Protein AF-A0AAW9NKD6-F1 (afdb_monomer)

Secondary structure (DSSP, 8-state):
-PPPPPHHHHHHHHS--EEEE-TTS-EEEE-TTS-B--SS---HHHHHHHHHHHHTSEEEES--GGG-TTT-HHHHHHHHHHHHHTT--PPP-

Sequence (93 aa):
MKKAETKIQKMKKNLPYGKYVFKDGSQILFNRHYEPLFLTEVGPNQKEILQAKIEDAKKQWFYSDSNSPWTNQDTLTKCKEILKVFGVQNEKS

Mean predicted aligned error: 6.17 Å

Solvent-accessible surface area (backbone atoms only — not comparable to full-atom values): 5582 Å² total; per-residue (Å²): 133,86,77,82,78,50,74,60,56,52,46,38,66,72,35,55,33,27,32,39,38,40,96,87,69,51,73,46,39,15,16,69,81,70,47,74,58,66,71,60,92,67,55,74,73,55,50,55,57,46,54,61,52,53,75,78,27,49,80,47,70,76,60,51,88,92,48,31,52,88,84,24,68,66,44,36,51,51,32,54,49,50,32,57,76,67,58,39,66,76,80,78,133

pLDDT: mean 84.49, std 15.03, range [36.25, 97.44]

Radius of gyration: 13.84 Å; Cα contacts (8 Å, |Δi|>4): 109; chains: 1; bounding box: 43×30×33 Å

Foldseek 3Di:
DDPDDDPVRCQQQAFFQWWWQFPVRDIFTAGNVRHTQDQDPDDPVVRVVVVVRSVRTDIDGLDDPVQDVVVHVVSVVVRVVVCVVVNRDPPDD

Structure (mmCIF, N/CA/C/O backbone):
data_AF-A0AAW9NKD6-F1
#
_entry.id   AF-A0AAW9NKD6-F1
#
loop_
_atom_site.group_PDB
_atom_site.id
_atom_site.type_symbol
_atom_site.label_atom_id
_atom_site.label_alt_id
_atom_site.label_comp_id
_atom_site.label_asym_id
_atom_site.label_entity_id
_atom_site.label_seq_id
_atom_site.pdbx_PDB_ins_code
_atom_site.Cartn_x
_atom_site.Cartn_y
_atom_site.Cartn_z
_atom_site.occupancy
_atom_site.B_iso_or_equiv
_atom_site.auth_seq_id
_atom_site.auth_comp_id
_atom_site.auth_asym_id
_atom_site.auth_atom_id
_atom_site.pdbx_PDB_model_num
ATOM 1 N N . MET A 1 1 ? 28.053 10.116 -0.535 1.00 44.94 1 MET A N 1
ATOM 2 C CA . MET A 1 1 ? 27.331 10.109 -1.831 1.00 44.94 1 MET A CA 1
ATOM 3 C C . MET A 1 1 ? 26.035 9.324 -1.660 1.00 44.94 1 MET A C 1
ATOM 5 O O . MET A 1 1 ? 26.110 8.151 -1.314 1.00 44.94 1 MET A O 1
ATOM 9 N N . LYS A 1 2 ? 24.854 9.938 -1.825 1.00 52.41 2 LYS A N 1
ATOM 10 C CA . LYS A 1 2 ? 23.586 9.183 -1.849 1.00 52.41 2 LYS A CA 1
ATOM 11 C C . LYS A 1 2 ? 23.529 8.409 -3.174 1.00 52.41 2 LYS A C 1
ATOM 13 O O . LYS A 1 2 ? 23.597 9.034 -4.228 1.00 52.41 2 LYS A O 1
ATOM 18 N N . LYS A 1 3 ? 23.468 7.072 -3.139 1.00 60.69 3 LYS A N 1
ATOM 19 C CA . LYS A 1 3 ? 23.230 6.261 -4.350 1.00 60.69 3 LYS A CA 1
ATOM 20 C C . LYS A 1 3 ? 21.858 6.631 -4.920 1.00 60.69 3 LYS A C 1
ATOM 22 O O . LYS A 1 3 ? 20.899 6.733 -4.159 1.00 60.69 3 LYS A O 1
ATOM 27 N N . ALA A 1 4 ? 21.772 6.830 -6.233 1.00 73.94 4 ALA A N 1
ATOM 28 C CA . ALA A 1 4 ? 20.498 7.061 -6.903 1.00 73.94 4 ALA A CA 1
ATOM 29 C C . ALA A 1 4 ? 19.573 5.844 -6.719 1.00 73.94 4 ALA A C 1
ATOM 31 O O . ALA A 1 4 ? 20.010 4.703 -6.877 1.00 73.94 4 ALA A O 1
ATOM 32 N N . GLU A 1 5 ? 18.304 6.082 -6.380 1.00 81.56 5 GLU A N 1
ATOM 33 C CA . GLU A 1 5 ? 17.307 5.016 -6.250 1.00 81.56 5 GLU A CA 1
ATOM 34 C C . GLU A 1 5 ? 17.023 4.369 -7.612 1.00 81.56 5 GLU A C 1
ATOM 36 O O . GLU A 1 5 ? 16.725 5.048 -8.600 1.00 81.56 5 GLU A O 1
ATOM 41 N N . THR A 1 6 ? 17.070 3.037 -7.657 1.00 91.75 6 THR A N 1
ATOM 42 C CA . THR A 1 6 ? 16.695 2.248 -8.837 1.00 91.75 6 THR A CA 1
ATOM 43 C C . THR A 1 6 ? 15.206 2.404 -9.156 1.00 91.75 6 THR A C 1
ATOM 45 O O . THR A 1 6 ? 14.384 2.696 -8.283 1.00 91.75 6 THR A O 1
ATOM 48 N N . LYS A 1 7 ? 14.817 2.129 -10.409 1.00 90.25 7 LYS A N 1
ATOM 49 C CA . LYS A 1 7 ? 13.405 2.127 -10.833 1.00 90.25 7 LYS A CA 1
ATOM 50 C C . LYS A 1 7 ? 12.532 1.242 -9.932 1.00 90.25 7 LYS A C 1
ATOM 52 O O . LYS A 1 7 ? 11.442 1.653 -9.549 1.00 90.25 7 LYS A O 1
ATOM 57 N N . ILE A 1 8 ? 13.030 0.066 -9.544 1.00 92.62 8 ILE A N 1
ATOM 58 C CA . ILE A 1 8 ? 12.309 -0.867 -8.666 1.00 92.62 8 ILE A CA 1
ATOM 59 C C . ILE A 1 8 ? 12.118 -0.272 -7.267 1.00 92.62 8 ILE A C 1
ATOM 61 O O . ILE A 1 8 ? 11.024 -0.369 -6.717 1.00 92.62 8 ILE A O 1
ATOM 65 N N . GLN A 1 9 ? 13.140 0.375 -6.697 1.00 92.31 9 GLN A N 1
ATOM 66 C CA . GLN A 1 9 ? 13.022 1.039 -5.391 1.00 92.31 9 GLN A CA 1
ATOM 67 C C . GLN A 1 9 ? 11.965 2.147 -5.422 1.00 92.31 9 GLN A C 1
ATOM 69 O O . GLN A 1 9 ? 11.082 2.164 -4.567 1.00 92.31 9 GLN A O 1
ATOM 74 N N . LYS A 1 10 ? 11.965 2.983 -6.469 1.00 91.56 10 LYS A N 1
ATOM 75 C CA . LYS A 1 10 ? 10.926 4.009 -6.660 1.00 91.56 10 LYS A CA 1
ATOM 76 C C . LYS A 1 10 ? 9.524 3.398 -6.729 1.00 91.56 10 LYS A C 1
ATOM 78 O O . LYS A 1 10 ? 8.596 3.899 -6.105 1.00 91.56 10 LYS A O 1
ATOM 83 N N . MET A 1 11 ? 9.363 2.283 -7.443 1.00 93.25 11 MET A N 1
ATOM 84 C CA . MET A 1 11 ? 8.075 1.585 -7.534 1.00 93.25 11 MET A CA 1
ATOM 85 C C . MET A 1 11 ? 7.633 0.997 -6.190 1.00 93.25 11 MET A C 1
ATOM 87 O O . MET A 1 11 ? 6.464 1.119 -5.840 1.00 93.25 11 MET A O 1
ATOM 91 N N . LYS A 1 12 ? 8.547 0.403 -5.414 1.00 93.88 12 LYS A N 1
ATOM 92 C CA . LYS A 1 12 ? 8.248 -0.133 -4.075 1.00 93.88 12 LYS A CA 1
ATOM 93 C C . LYS A 1 12 ? 7.796 0.946 -3.093 1.00 93.88 12 LYS A C 1
ATOM 95 O O . LYS A 1 12 ? 6.949 0.655 -2.252 1.00 93.88 12 LYS A O 1
ATOM 100 N N . LYS A 1 13 ? 8.335 2.160 -3.228 1.00 92.00 13 LYS A N 1
ATOM 101 C CA . LYS A 1 13 ? 8.000 3.315 -2.392 1.00 92.00 13 LYS A CA 1
ATOM 102 C C . LYS A 1 13 ? 6.689 3.993 -2.794 1.00 92.00 13 LYS A C 1
ATOM 104 O O . LYS A 1 13 ? 5.939 4.395 -1.914 1.00 92.00 13 LYS A O 1
ATOM 109 N N . ASN A 1 14 ? 6.410 4.088 -4.096 1.00 91.19 14 ASN A N 1
ATOM 110 C CA . ASN A 1 14 ? 5.350 4.963 -4.613 1.00 91.19 14 ASN A CA 1
ATOM 111 C C . ASN A 1 14 ? 4.105 4.220 -5.128 1.00 91.19 14 ASN A C 1
ATOM 113 O O . ASN A 1 14 ? 3.086 4.857 -5.377 1.00 91.19 14 ASN A O 1
ATOM 117 N N . LEU A 1 15 ? 4.163 2.900 -5.345 1.00 94.44 1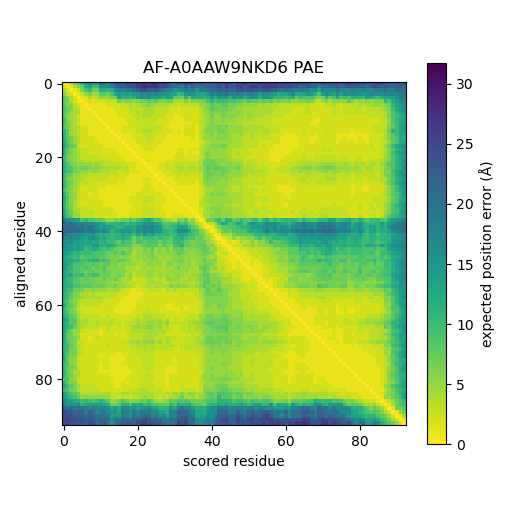5 LEU A N 1
ATOM 118 C CA . LEU A 1 15 ? 2.998 2.127 -5.788 1.00 94.44 15 LEU A CA 1
ATOM 119 C C . LEU A 1 15 ? 2.280 1.463 -4.609 1.00 94.44 15 LEU A C 1
ATOM 121 O O . LEU A 1 15 ? 2.940 0.946 -3.701 1.00 94.44 15 LEU A O 1
ATOM 125 N N . PRO A 1 16 ? 0.939 1.398 -4.647 1.00 96.25 16 PRO A N 1
ATOM 126 C CA . PRO A 1 16 ? 0.157 0.777 -3.596 1.00 96.25 16 PRO A CA 1
ATOM 127 C C . PRO A 1 16 ? 0.375 -0.731 -3.608 1.00 96.25 16 PRO A C 1
ATOM 129 O O . PRO A 1 16 ? 0.029 -1.421 -4.563 1.00 96.25 16 PRO A O 1
ATOM 132 N N . TYR A 1 17 ? 0.946 -1.251 -2.529 1.00 97.19 17 TYR A N 1
ATOM 133 C CA . TYR A 1 17 ? 1.037 -2.682 -2.273 1.00 97.19 17 TYR A CA 1
ATOM 134 C C . TYR A 1 17 ? -0.279 -3.241 -1.737 1.00 97.19 17 TYR A C 1
ATOM 136 O O . TYR A 1 17 ? -0.673 -4.362 -2.067 1.00 97.19 17 TYR A O 1
ATOM 144 N N . GLY A 1 18 ? -0.988 -2.436 -0.955 1.00 96.38 18 GLY A N 1
ATOM 145 C CA . GLY A 1 18 ? -2.266 -2.803 -0.382 1.00 96.38 18 GLY A CA 1
ATOM 146 C C . GLY A 1 18 ? -2.976 -1.614 0.238 1.00 96.38 18 GLY A C 1
ATOM 147 O O . GLY A 1 18 ? -2.624 -0.456 -0.008 1.00 96.38 18 GLY A O 1
ATOM 148 N N . LYS A 1 19 ? -3.987 -1.924 1.044 1.00 95.12 19 LYS A N 1
ATOM 149 C CA . LYS A 1 19 ? -4.739 -0.960 1.836 1.00 95.12 19 LYS A CA 1
ATOM 150 C C . LYS A 1 19 ? -5.023 -1.469 3.245 1.00 95.12 19 LYS A C 1
ATOM 152 O O . LYS A 1 19 ? -5.280 -2.658 3.453 1.00 95.12 19 LYS A O 1
ATOM 157 N N . TYR A 1 20 ? -4.992 -0.545 4.191 1.00 94.19 20 TYR A N 1
ATOM 158 C CA . TYR A 1 20 ? -5.565 -0.694 5.518 1.00 94.19 20 TYR A CA 1
ATOM 159 C C . TYR A 1 20 ? -7.054 -0.376 5.439 1.00 94.19 20 TYR A C 1
ATOM 161 O O . TYR A 1 20 ? -7.438 0.616 4.820 1.00 94.19 20 TYR A O 1
ATOM 169 N N . VAL A 1 21 ? -7.882 -1.225 6.041 1.00 93.25 21 VAL A N 1
ATOM 170 C CA . VAL A 1 21 ? -9.327 -1.030 6.178 1.00 93.25 21 VAL A CA 1
ATOM 171 C C . VAL A 1 21 ? -9.639 -0.907 7.664 1.00 93.25 21 VAL A C 1
ATOM 173 O O . VAL A 1 21 ? -9.435 -1.858 8.426 1.00 93.25 21 V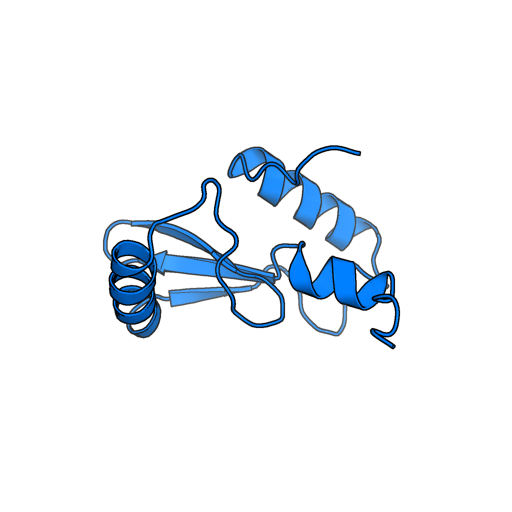AL A O 1
ATOM 176 N N . PHE A 1 22 ? -10.103 0.271 8.072 1.00 90.81 22 PHE A N 1
ATOM 177 C CA . PHE A 1 22 ? -10.425 0.579 9.463 1.00 90.81 22 PHE A CA 1
ATOM 178 C C . PHE A 1 22 ? -11.852 0.141 9.816 1.00 90.81 22 PHE A C 1
ATOM 180 O O . PHE A 1 22 ? -12.668 -0.167 8.944 1.00 90.81 22 PHE A O 1
ATOM 187 N N . LYS A 1 23 ? -12.164 0.103 11.118 1.00 90.12 23 LYS A N 1
ATOM 188 C CA . LYS A 1 23 ? -13.482 -0.324 11.630 1.00 90.12 23 LYS A CA 1
ATOM 189 C C . LYS A 1 23 ? -14.633 0.575 11.160 1.00 90.12 23 LYS A C 1
ATOM 191 O O . LYS A 1 23 ? -15.745 0.086 11.011 1.00 90.12 23 LYS A O 1
ATOM 196 N N . ASP A 1 24 ? -14.359 1.852 10.904 1.00 87.00 24 ASP A N 1
ATOM 197 C CA . ASP A 1 24 ? -15.321 2.829 10.373 1.00 87.00 24 ASP A CA 1
ATOM 198 C C . ASP A 1 24 ? -15.514 2.733 8.844 1.00 87.00 24 ASP A C 1
ATOM 200 O O . ASP A 1 24 ? -16.276 3.501 8.264 1.00 87.00 24 ASP A O 1
ATOM 204 N N . GLY A 1 25 ? -14.829 1.794 8.179 1.00 87.38 25 GLY A N 1
ATOM 205 C CA . GLY A 1 25 ? -14.884 1.598 6.731 1.00 87.38 25 GLY A CA 1
ATOM 206 C C . GLY A 1 25 ? -13.946 2.503 5.930 1.00 87.38 25 GLY A C 1
ATOM 207 O O . GLY A 1 25 ? -13.813 2.304 4.717 1.00 87.38 25 GLY A O 1
ATOM 208 N N . SER A 1 26 ? -13.255 3.448 6.579 1.00 88.00 26 SER A N 1
ATOM 209 C CA . SER A 1 26 ? -12.229 4.259 5.925 1.00 88.00 26 SER A CA 1
ATOM 210 C C . SER A 1 26 ? -11.043 3.397 5.479 1.00 88.00 26 SER A C 1
ATOM 212 O O . SER A 1 26 ? -10.805 2.294 5.991 1.00 88.00 26 SER A O 1
ATOM 214 N N . GLN A 1 27 ? -10.323 3.864 4.456 1.00 91.31 27 GLN A N 1
ATOM 215 C CA . GLN A 1 27 ? -9.260 3.095 3.811 1.00 91.31 27 GLN A CA 1
ATOM 216 C C . GLN A 1 27 ? -8.039 3.963 3.545 1.00 91.31 27 GLN A C 1
ATOM 218 O O . GLN A 1 27 ? -8.170 5.103 3.104 1.00 91.31 27 GLN A O 1
ATOM 223 N N . ILE A 1 28 ? -6.854 3.394 3.755 1.00 90.12 28 ILE A N 1
ATOM 224 C CA . ILE A 1 28 ? -5.576 4.048 3.460 1.00 90.12 28 ILE A CA 1
ATOM 225 C C . ILE A 1 28 ? -4.684 3.098 2.683 1.00 90.12 28 ILE A C 1
ATOM 227 O O . ILE A 1 28 ? -4.500 1.949 3.078 1.00 90.12 28 ILE A O 1
ATOM 231 N N . LEU A 1 29 ? -4.126 3.580 1.576 1.00 93.25 29 LEU A N 1
ATOM 232 C CA . LEU A 1 29 ? -3.169 2.825 0.777 1.00 93.25 29 LEU A CA 1
ATOM 233 C C . LEU A 1 29 ? -1.826 2.729 1.504 1.00 93.25 29 LEU A C 1
ATOM 235 O O . LEU A 1 29 ? -1.439 3.650 2.217 1.00 93.25 29 LEU A O 1
ATOM 239 N N . PHE A 1 30 ? -1.090 1.643 1.287 1.00 93.56 30 PHE A N 1
ATOM 240 C CA . PHE A 1 30 ? 0.280 1.498 1.773 1.00 93.56 30 PHE A CA 1
ATOM 241 C C . PHE A 1 30 ? 1.200 0.921 0.699 1.00 93.56 30 PHE A C 1
ATOM 243 O O . PHE A 1 30 ? 0.758 0.180 -0.183 1.00 93.56 30 PHE A O 1
ATOM 250 N N . ASN A 1 31 ? 2.483 1.266 0.766 1.00 94.94 31 ASN A N 1
ATOM 251 C CA . ASN A 1 31 ? 3.508 0.839 -0.183 1.00 94.94 31 ASN A CA 1
ATOM 252 C C . ASN A 1 31 ? 4.132 -0.519 0.203 1.00 94.94 31 ASN A C 1
ATOM 254 O O . ASN A 1 31 ? 3.728 -1.165 1.171 1.00 94.94 31 ASN A O 1
ATOM 258 N N . ARG A 1 32 ? 5.137 -1.000 -0.539 1.00 95.25 32 ARG A N 1
ATOM 259 C CA . ARG A 1 32 ? 5.748 -2.319 -0.266 1.00 95.25 32 ARG A CA 1
ATOM 260 C C . ARG A 1 32 ? 6.514 -2.376 1.067 1.00 95.25 32 ARG A C 1
ATOM 262 O O . ARG A 1 32 ? 6.791 -3.469 1.556 1.00 95.25 32 ARG A O 1
ATOM 269 N N . HIS A 1 33 ? 6.823 -1.221 1.648 1.00 92.94 33 HIS A N 1
ATOM 270 C CA . HIS A 1 33 ? 7.417 -1.059 2.974 1.00 92.94 33 HIS A CA 1
ATOM 271 C C . HIS A 1 33 ? 6.364 -0.928 4.085 1.00 92.94 33 HIS A C 1
ATOM 273 O O . HIS A 1 33 ? 6.730 -0.703 5.231 1.00 92.94 33 HIS A O 1
ATOM 279 N N . TYR A 1 34 ? 5.076 -1.112 3.761 1.00 91.75 34 TYR A N 1
ATOM 280 C C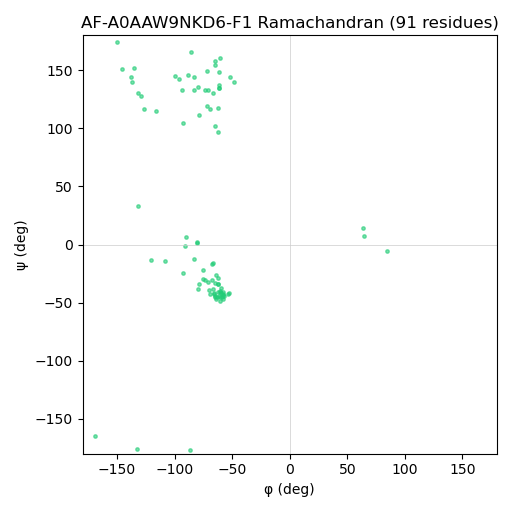A . TYR A 1 34 ? 3.935 -0.930 4.667 1.00 91.75 34 TYR A CA 1
ATOM 281 C C . TYR A 1 34 ? 3.748 0.508 5.164 1.00 91.75 34 TYR A C 1
ATOM 283 O O . TYR A 1 34 ? 2.955 0.747 6.078 1.00 91.75 34 TYR A O 1
ATOM 291 N N . GLU A 1 35 ? 4.415 1.467 4.523 1.00 89.25 35 GLU A N 1
ATOM 292 C CA . GLU A 1 35 ? 4.270 2.886 4.816 1.00 89.25 35 GLU A CA 1
ATOM 293 C C . GLU A 1 35 ? 2.999 3.411 4.140 1.00 89.25 35 GLU A C 1
ATOM 295 O O . GLU A 1 35 ? 2.754 3.083 2.969 1.00 89.25 35 GLU A O 1
ATOM 300 N N . PRO A 1 36 ? 2.181 4.220 4.831 1.00 89.44 36 PRO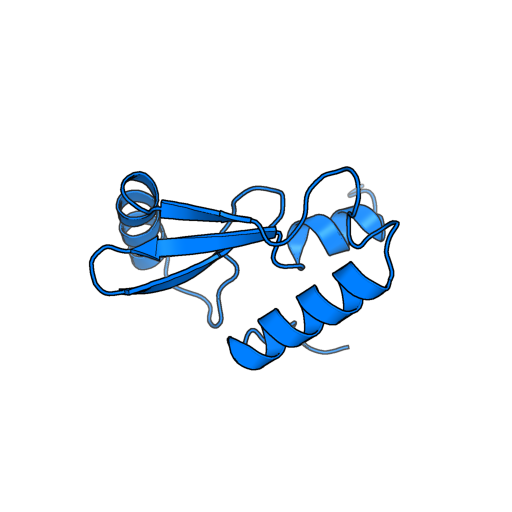 A N 1
ATOM 301 C CA . PRO A 1 36 ? 0.996 4.804 4.226 1.00 89.44 36 PRO A CA 1
ATOM 302 C C . PRO A 1 36 ? 1.345 5.709 3.040 1.00 89.44 36 PRO A C 1
ATOM 304 O O . PRO A 1 36 ? 2.269 6.520 3.097 1.00 89.44 36 PRO A O 1
ATOM 307 N N . LEU A 1 37 ? 0.566 5.590 1.970 1.00 87.69 37 LEU A N 1
ATOM 308 C CA . LEU A 1 37 ? 0.599 6.485 0.821 1.00 87.69 37 LEU A CA 1
ATOM 309 C C . LEU A 1 37 ? -0.440 7.580 1.057 1.00 87.69 37 LEU A C 1
ATOM 311 O O . LEU A 1 37 ? -1.644 7.335 0.972 1.00 87.69 37 LEU A O 1
ATOM 315 N N . PHE A 1 38 ? 0.033 8.771 1.410 1.00 74.12 38 PHE A N 1
ATOM 316 C CA . PHE A 1 38 ? -0.826 9.903 1.730 1.00 74.12 38 PHE A CA 1
ATOM 317 C C . PHE A 1 38 ? -1.175 10.733 0.493 1.00 74.12 38 PHE A C 1
ATOM 319 O O . PHE A 1 38 ? -0.369 10.907 -0.415 1.00 74.12 38 PHE A O 1
ATOM 326 N N . LEU A 1 39 ? -2.393 11.270 0.509 1.00 56.00 39 LEU A N 1
ATOM 327 C CA . LEU A 1 39 ? -2.923 12.260 -0.432 1.00 56.00 39 LEU A CA 1
ATOM 328 C C . LEU A 1 39 ? -2.374 13.675 -0.192 1.00 56.00 39 LEU A C 1
ATOM 330 O O . LEU A 1 39 ? -2.288 14.476 -1.117 1.00 56.00 39 LEU A O 1
ATOM 334 N N . THR A 1 40 ? -2.052 13.981 1.063 1.00 51.88 40 THR A N 1
ATOM 335 C CA . THR A 1 40 ? -1.591 15.284 1.544 1.00 51.88 40 THR A CA 1
ATOM 336 C C . THR A 1 40 ? -0.578 15.070 2.661 1.00 51.88 40 THR A C 1
ATOM 338 O O . THR A 1 40 ? -0.631 14.061 3.370 1.00 51.88 40 THR A O 1
ATOM 341 N N . GLU A 1 41 ? 0.362 15.999 2.829 1.00 57.28 41 GLU A N 1
ATOM 342 C CA . GLU A 1 41 ? 1.299 15.966 3.950 1.00 57.28 41 GLU A CA 1
ATOM 343 C C . GLU A 1 41 ? 0.533 16.085 5.273 1.00 57.28 41 GLU A C 1
ATOM 345 O O . GLU A 1 41 ? 0.154 17.167 5.718 1.00 57.28 41 GLU A O 1
ATOM 350 N N . VAL A 1 42 ? 0.267 14.946 5.906 1.00 65.06 42 VAL A N 1
ATOM 351 C CA . VAL A 1 42 ? -0.275 14.910 7.261 1.00 65.06 42 VAL A CA 1
ATOM 352 C C . VAL A 1 42 ? 0.811 15.354 8.241 1.00 65.06 42 VAL A C 1
ATOM 354 O O . VAL A 1 42 ? 1.960 14.897 8.180 1.00 65.06 42 VAL A O 1
ATOM 357 N N . GLY A 1 43 ? 0.448 16.251 9.157 1.00 69.31 43 GLY A N 1
ATOM 358 C CA . GLY A 1 43 ? 1.355 16.713 10.206 1.00 69.31 43 GLY A CA 1
ATOM 359 C C . GLY A 1 43 ? 1.832 15.561 11.109 1.00 69.31 43 GLY A C 1
ATOM 360 O O . GLY A 1 43 ? 1.182 14.514 11.171 1.00 69.31 43 GLY A O 1
ATOM 361 N N . PRO A 1 44 ? 2.942 15.731 11.848 1.00 71.00 44 PRO A N 1
ATOM 362 C CA . PRO A 1 44 ? 3.535 1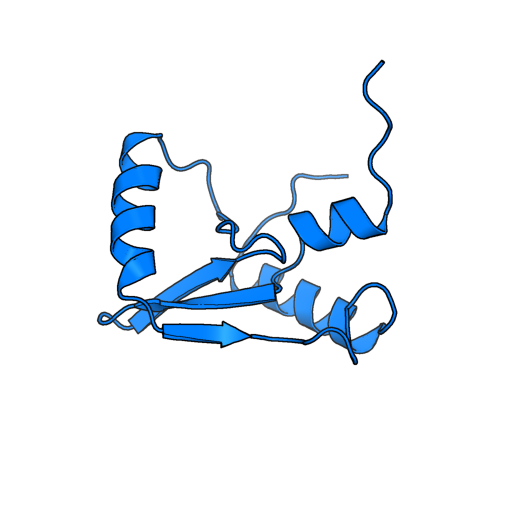4.676 12.680 1.00 71.00 44 PRO A CA 1
ATOM 363 C C . PRO A 1 44 ? 2.538 14.040 13.664 1.00 71.00 44 PRO A C 1
ATOM 365 O O . PRO A 1 44 ? 2.440 12.817 13.718 1.00 71.00 44 PRO A O 1
ATOM 368 N N . ASN A 1 45 ? 1.697 14.841 14.325 1.00 72.31 45 ASN A N 1
ATOM 369 C CA . ASN A 1 45 ? 0.674 14.333 15.252 1.00 72.31 45 ASN A CA 1
ATOM 370 C C . ASN A 1 45 ? -0.369 13.437 14.557 1.00 72.31 45 ASN A C 1
ATOM 372 O O . ASN A 1 45 ? -0.863 12.472 15.133 1.00 72.31 45 ASN A O 1
ATOM 376 N N . GLN A 1 46 ? -0.710 13.734 13.300 1.00 70.62 46 GLN A N 1
ATOM 377 C CA . GLN A 1 46 ? -1.648 12.916 12.530 1.00 70.62 46 GLN A CA 1
ATOM 378 C C . GLN A 1 46 ? -1.009 11.593 12.092 1.00 70.6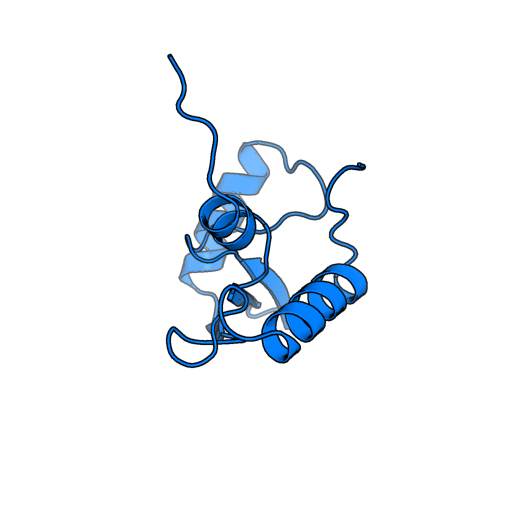2 46 GLN A C 1
ATOM 380 O O . GLN A 1 46 ? -1.716 10.590 12.003 1.00 70.62 46 GLN A O 1
ATOM 385 N N . LYS A 1 47 ? 0.314 11.561 11.869 1.00 72.06 47 LYS A N 1
ATOM 386 C CA . LYS A 1 47 ? 1.042 10.319 11.564 1.00 72.06 47 LYS A CA 1
ATOM 387 C C . LYS A 1 47 ? 1.014 9.344 12.735 1.00 72.06 47 LYS A C 1
ATOM 389 O O . LYS A 1 47 ? 0.728 8.174 12.514 1.00 72.06 47 LYS A O 1
ATOM 394 N N . GLU A 1 48 ? 1.255 9.812 13.957 1.00 75.06 48 GLU A N 1
ATOM 395 C CA . GLU A 1 48 ? 1.235 8.954 15.153 1.00 75.06 48 GLU A CA 1
ATOM 396 C C . GLU A 1 48 ? -0.157 8.378 15.422 1.00 75.06 48 GLU A C 1
ATOM 398 O O . GLU A 1 48 ? -0.309 7.168 15.590 1.00 75.06 48 GLU A O 1
ATOM 403 N N . ILE A 1 49 ? -1.193 9.225 15.369 1.00 74.06 49 ILE A N 1
ATOM 404 C CA . ILE A 1 49 ? -2.587 8.784 15.519 1.00 74.06 49 ILE A CA 1
ATOM 405 C C . ILE A 1 49 ? -2.935 7.742 14.453 1.00 74.06 49 ILE A C 1
ATOM 407 O O . ILE A 1 49 ? -3.617 6.757 14.737 1.00 74.06 49 ILE A O 1
ATOM 411 N N . LEU A 1 50 ? -2.476 7.942 13.216 1.00 80.00 50 LEU A N 1
ATOM 412 C CA . LEU A 1 50 ? -2.740 6.991 12.151 1.00 80.00 50 LEU A CA 1
ATOM 413 C C . LEU A 1 50 ? -1.984 5.677 12.343 1.00 80.00 50 LEU A C 1
ATOM 415 O O . LEU A 1 50 ? -2.559 4.617 12.105 1.00 80.00 50 LEU A O 1
ATOM 419 N N . GLN A 1 51 ? -0.736 5.733 12.799 1.00 80.31 51 GLN A N 1
ATOM 420 C CA . GLN A 1 51 ? 0.052 4.542 13.080 1.00 80.31 51 GLN A CA 1
ATOM 421 C C . GLN A 1 51 ? -0.644 3.660 14.122 1.00 80.31 51 GLN A C 1
ATOM 423 O O . GLN A 1 51 ? -0.814 2.468 13.877 1.00 80.31 51 GLN A O 1
ATOM 428 N N . ALA A 1 52 ? -1.152 4.257 15.205 1.00 80.25 52 ALA A N 1
ATOM 429 C CA . ALA A 1 52 ? -1.937 3.540 16.209 1.00 80.25 52 ALA A CA 1
ATOM 430 C C . ALA A 1 52 ? -3.213 2.914 15.611 1.00 80.25 52 ALA A C 1
ATOM 432 O O . ALA A 1 52 ? -3.535 1.762 15.883 1.00 80.25 52 ALA A O 1
ATOM 433 N N . LYS A 1 53 ? -3.921 3.628 14.722 1.00 82.00 53 LYS A N 1
ATOM 434 C CA . LYS A 1 53 ? -5.102 3.074 14.031 1.00 82.00 53 LYS A CA 1
ATOM 435 C C . LYS A 1 53 ? -4.763 1.899 13.107 1.00 82.00 53 LYS A C 1
ATOM 437 O O . LYS A 1 53 ? -5.606 1.027 12.904 1.00 82.00 53 LYS A O 1
ATOM 442 N N . ILE A 1 54 ? -3.579 1.900 12.492 1.00 85.44 54 ILE A N 1
ATOM 443 C CA . ILE A 1 54 ? -3.142 0.869 11.539 1.00 85.44 54 ILE A CA 1
ATOM 444 C C . ILE A 1 54 ? -2.927 -0.483 12.228 1.00 85.44 54 ILE A C 1
ATOM 446 O O . ILE A 1 54 ? -3.145 -1.517 11.594 1.00 85.44 54 ILE A O 1
ATOM 450 N N . GLU A 1 55 ? -2.542 -0.494 13.505 1.00 86.19 55 GLU A N 1
ATOM 451 C CA . GLU A 1 55 ? -2.333 -1.729 14.275 1.00 86.19 55 GLU A CA 1
ATOM 452 C C . GLU A 1 55 ? -3.608 -2.581 14.361 1.00 86.19 55 GLU A C 1
ATOM 454 O O . GLU A 1 55 ? -3.546 -3.800 14.201 1.00 86.19 55 GLU A O 1
ATOM 459 N N . ASP A 1 56 ? -4.767 -1.930 14.480 1.00 86.62 56 ASP A N 1
ATOM 460 C CA . ASP A 1 56 ? -6.087 -2.571 14.526 1.00 86.62 56 ASP A CA 1
ATOM 461 C C . ASP A 1 56 ? -6.753 -2.741 13.146 1.00 86.62 56 ASP A C 1
ATOM 463 O O . ASP A 1 56 ? -7.874 -3.258 13.039 1.00 86.62 56 ASP A O 1
ATOM 467 N N . ALA A 1 57 ? -6.111 -2.278 12.070 1.00 91.94 57 ALA A N 1
ATOM 468 C CA . ALA A 1 57 ? -6.700 -2.279 10.737 1.00 91.94 57 ALA A CA 1
ATOM 469 C C . ALA A 1 57 ? -6.539 -3.631 10.028 1.00 91.94 57 ALA A C 1
ATOM 471 O O . ALA A 1 57 ? -5.499 -4.295 10.087 1.00 91.94 57 ALA A O 1
ATOM 472 N N . LYS A 1 58 ? -7.551 -4.018 9.242 1.00 94.81 58 LYS A N 1
ATOM 473 C CA . LYS A 1 58 ? -7.432 -5.175 8.344 1.00 94.81 58 LYS A CA 1
ATOM 474 C C . LYS A 1 58 ? -6.552 -4.810 7.151 1.00 94.81 58 LYS A C 1
ATOM 476 O O . LYS A 1 58 ? -6.759 -3.778 6.517 1.00 94.81 58 LYS A O 1
ATOM 481 N N . LYS A 1 59 ? -5.601 -5.680 6.811 1.00 95.06 59 LYS A N 1
ATOM 482 C CA . LYS A 1 59 ? -4.719 -5.527 5.643 1.00 95.06 59 LYS A CA 1
ATOM 483 C C . LYS A 1 59 ? -5.302 -6.266 4.442 1.00 95.06 59 LYS A C 1
ATOM 485 O O . LYS A 1 59 ? -5.700 -7.422 4.559 1.00 95.06 59 LYS A O 1
ATOM 490 N N 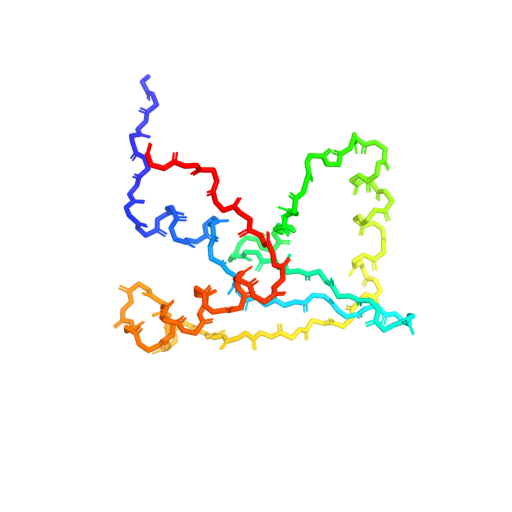. GLN A 1 60 ? -5.329 -5.609 3.286 1.00 95.94 60 GLN A N 1
ATOM 491 C CA . GLN A 1 60 ? -5.657 -6.228 2.002 1.00 95.94 60 GLN A CA 1
ATOM 492 C C . GLN A 1 60 ? -4.578 -5.885 0.981 1.00 95.94 60 GLN A C 1
ATOM 494 O O . GLN A 1 60 ? -4.259 -4.714 0.796 1.00 95.94 60 GLN A O 1
ATOM 499 N N . TRP A 1 61 ? -4.026 -6.893 0.312 1.00 96.88 61 TRP A N 1
ATOM 500 C CA . TRP A 1 61 ? -2.949 -6.725 -0.665 1.00 96.88 61 TRP A CA 1
ATOM 501 C C . TRP A 1 61 ? -3.485 -6.740 -2.095 1.00 96.88 61 TRP A C 1
ATOM 503 O O . TRP A 1 61 ? -4.423 -7.471 -2.410 1.00 96.88 61 TRP A O 1
ATOM 513 N N . PHE A 1 62 ? -2.878 -5.945 -2.976 1.00 96.62 62 PHE A N 1
ATOM 514 C CA . PHE A 1 62 ? -3.249 -5.892 -4.394 1.00 96.62 62 PHE A CA 1
ATOM 515 C C . PHE A 1 62 ? -2.426 -6.835 -5.269 1.00 96.62 62 PHE A C 1
ATOM 517 O O . PHE A 1 62 ? -2.894 -7.225 -6.342 1.00 96.62 62 PHE A O 1
ATOM 524 N N . TYR A 1 63 ? -1.219 -7.177 -4.821 1.00 96.62 63 TYR A N 1
ATOM 525 C CA . TYR A 1 63 ? -0.289 -8.072 -5.499 1.00 96.62 63 TYR A CA 1
ATOM 526 C C . TYR A 1 63 ? 0.596 -8.805 -4.482 1.00 96.62 63 TYR A C 1
ATOM 528 O O . TYR A 1 63 ? 0.547 -8.530 -3.287 1.00 96.62 63 TYR A O 1
ATOM 536 N N . SER A 1 64 ? 1.411 -9.733 -4.968 1.00 95.38 64 SER A N 1
ATOM 537 C CA . SER A 1 64 ? 2.422 -10.493 -4.232 1.00 95.38 64 SER A CA 1
ATOM 538 C C . SER A 1 64 ? 3.744 -10.489 -5.013 1.00 95.38 64 SER A C 1
ATOM 540 O O . SER A 1 64 ? 3.860 -9.837 -6.052 1.00 95.38 64 SER A O 1
ATOM 542 N N . ASP A 1 65 ? 4.759 -11.205 -4.533 1.00 93.25 65 ASP A N 1
ATOM 543 C CA . ASP A 1 65 ? 6.036 -11.296 -5.251 1.00 93.25 65 ASP A CA 1
ATOM 544 C C . ASP A 1 65 ? 5.926 -11.979 -6.620 1.00 93.25 65 ASP A C 1
ATOM 546 O O . ASP A 1 65 ? 6.695 -11.651 -7.521 1.00 93.25 65 ASP A O 1
ATOM 550 N N . SER A 1 66 ? 4.937 -12.857 -6.823 1.00 95.69 66 SER A N 1
ATOM 551 C CA . SER A 1 66 ? 4.760 -13.582 -8.089 1.00 95.69 66 SER A CA 1
ATOM 552 C C . SER A 1 66 ? 4.177 -12.729 -9.221 1.00 95.69 66 SER A C 1
ATOM 554 O O . SER A 1 66 ? 4.366 -13.051 -10.390 1.00 95.69 66 SER A O 1
ATOM 556 N N . ASN A 1 67 ? 3.493 -11.626 -8.903 1.00 96.00 67 ASN A N 1
ATOM 557 C CA . ASN A 1 67 ? 2.845 -10.745 -9.881 1.00 96.00 67 ASN A CA 1
AT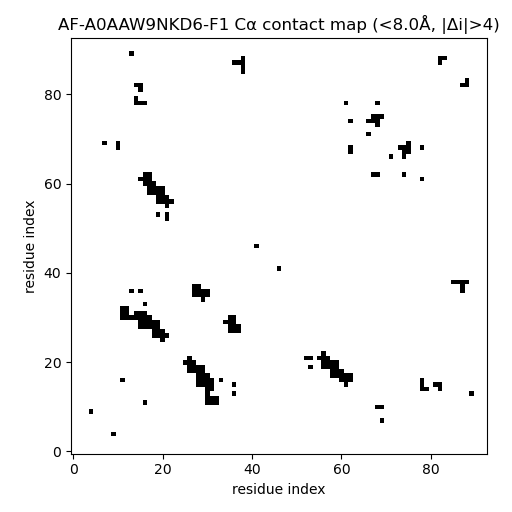OM 558 C C . ASN A 1 67 ? 3.174 -9.267 -9.640 1.00 96.00 67 ASN A C 1
ATOM 560 O O . ASN A 1 67 ? 2.348 -8.387 -9.871 1.00 96.00 67 ASN A O 1
ATOM 564 N N . SER A 1 68 ? 4.378 -8.990 -9.149 1.00 94.44 68 SER A N 1
ATOM 565 C CA . SER A 1 68 ? 4.801 -7.648 -8.763 1.00 94.44 68 SER A CA 1
ATOM 566 C C . SER A 1 68 ? 4.795 -6.640 -9.929 1.00 94.44 68 SER A C 1
ATOM 568 O O . SER A 1 68 ? 5.108 -7.007 -11.061 1.00 94.44 68 SER A O 1
ATOM 570 N N . PRO A 1 69 ? 4.532 -5.343 -9.690 1.00 95.75 69 PRO A N 1
ATOM 571 C CA . PRO A 1 69 ? 4.428 -4.347 -10.761 1.00 95.75 69 PRO A CA 1
ATOM 572 C C . PRO A 1 69 ? 5.750 -4.068 -11.491 1.00 95.75 69 PRO A C 1
ATOM 574 O O . PRO A 1 69 ? 5.740 -3.472 -12.563 1.00 95.75 69 PRO A O 1
ATOM 577 N N . TRP A 1 70 ? 6.900 -4.454 -10.925 1.00 94.44 70 TRP A N 1
ATOM 578 C CA . TRP A 1 70 ? 8.201 -4.303 -11.588 1.00 94.44 70 TRP A CA 1
ATOM 579 C C . TRP A 1 70 ? 8.525 -5.439 -12.568 1.00 94.44 70 TRP A C 1
ATOM 581 O O . TRP A 1 70 ? 9.454 -5.290 -13.357 1.00 94.44 70 TRP A O 1
ATOM 591 N N . THR A 1 71 ? 7.762 -6.535 -12.546 1.00 95.12 71 THR A N 1
ATOM 592 C CA . THR A 1 71 ? 7.853 -7.636 -13.522 1.00 95.12 71 THR A CA 1
ATOM 593 C C . THR A 1 71 ? 6.549 -7.884 -14.283 1.00 95.12 71 THR A C 1
ATOM 595 O O . THR A 1 71 ? 6.566 -8.584 -15.289 1.00 95.12 71 THR A O 1
ATOM 598 N N . ASN A 1 72 ? 5.427 -7.308 -13.838 1.00 97.06 72 ASN A N 1
ATOM 599 C CA . ASN A 1 72 ? 4.099 -7.500 -14.411 1.00 97.06 72 ASN A CA 1
A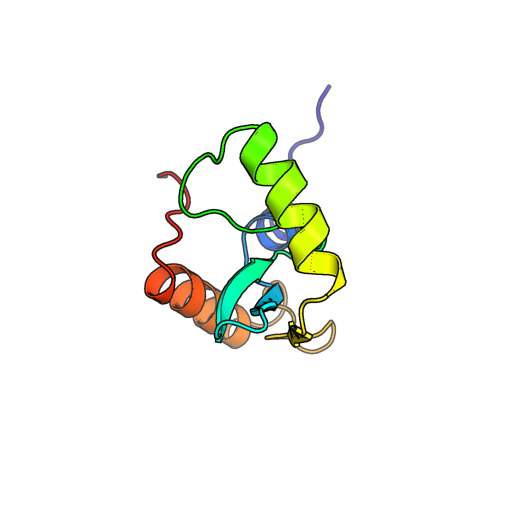TOM 600 C C . ASN A 1 72 ? 3.445 -6.148 -14.752 1.00 97.06 72 ASN A C 1
ATOM 602 O O . ASN A 1 72 ? 3.158 -5.327 -13.874 1.00 97.06 72 ASN A O 1
ATOM 606 N N . GLN A 1 73 ? 3.199 -5.931 -16.045 1.00 96.31 73 GLN A N 1
ATOM 607 C CA . GLN A 1 73 ? 2.665 -4.675 -16.570 1.00 96.31 73 GLN A CA 1
ATOM 608 C C . GLN A 1 73 ? 1.191 -4.446 -16.196 1.00 96.31 73 GLN A C 1
ATOM 610 O O . GLN A 1 73 ? 0.806 -3.302 -15.954 1.00 96.31 73 GLN A O 1
ATOM 615 N N . ASP A 1 74 ? 0.389 -5.503 -16.071 1.00 97.44 74 ASP A N 1
ATOM 616 C CA . ASP A 1 74 ? -1.025 -5.397 -15.692 1.00 97.44 74 ASP A CA 1
ATOM 617 C C . ASP A 1 74 ? -1.162 -4.965 -14.233 1.00 97.44 74 ASP A C 1
ATOM 619 O O . ASP A 1 74 ? -1.928 -4.054 -13.911 1.00 97.44 74 ASP A O 1
ATOM 623 N N . THR A 1 75 ? -0.338 -5.534 -13.347 1.00 97.00 75 THR A N 1
ATOM 624 C CA . THR A 1 75 ? -0.260 -5.090 -11.951 1.00 97.00 75 THR A CA 1
ATOM 625 C C . THR A 1 75 ? 0.179 -3.631 -11.863 1.00 97.00 75 THR A C 1
ATOM 627 O O . THR A 1 75 ? -0.364 -2.875 -11.058 1.00 97.00 75 THR A O 1
ATOM 630 N N . LEU A 1 76 ? 1.133 -3.197 -12.694 1.00 96.56 76 LEU A N 1
ATOM 631 C CA . LEU A 1 76 ? 1.541 -1.792 -12.742 1.00 96.56 76 LEU A CA 1
ATOM 632 C C . LEU A 1 76 ? 0.383 -0.875 -13.161 1.00 96.56 76 LEU A C 1
ATOM 634 O O . LEU A 1 76 ? 0.188 0.175 -12.544 1.00 96.56 76 LEU A O 1
ATOM 638 N N . THR A 1 77 ? -0.385 -1.258 -14.180 1.00 96.38 77 THR A N 1
ATOM 639 C CA . THR A 1 77 ? -1.569 -0.509 -14.624 1.00 96.38 77 THR A CA 1
ATOM 640 C C . THR A 1 77 ? -2.609 -0.422 -13.508 1.00 96.38 77 THR A C 1
ATOM 642 O O . THR A 1 77 ? -2.997 0.685 -13.133 1.00 96.38 77 THR A O 1
ATOM 645 N N . LYS A 1 78 ? -2.938 -1.551 -12.870 1.00 96.12 78 LYS A N 1
ATOM 646 C CA . LYS A 1 78 ? -3.860 -1.610 -11.725 1.00 96.12 78 LYS A CA 1
ATOM 647 C C . LYS A 1 78 ? -3.413 -0.711 -10.570 1.00 96.12 78 LYS A C 1
ATOM 649 O O . LYS A 1 78 ? -4.213 0.032 -10.011 1.00 96.12 78 LYS A O 1
ATOM 654 N N . CYS A 1 79 ? -2.125 -0.723 -10.225 1.00 95.44 79 CYS A N 1
ATOM 655 C CA . CYS A 1 79 ? -1.571 0.152 -9.191 1.00 95.44 79 CYS A CA 1
ATOM 656 C C . CYS A 1 79 ? -1.766 1.640 -9.522 1.00 95.44 79 CYS A C 1
ATOM 658 O O . CYS A 1 79 ? -2.122 2.424 -8.643 1.00 95.44 79 CYS A O 1
ATOM 660 N N . LYS A 1 80 ? -1.556 2.039 -10.782 1.00 93.25 80 LYS A N 1
ATOM 661 C CA . LYS A 1 80 ? -1.765 3.426 -11.227 1.00 93.25 80 LYS A CA 1
ATOM 662 C C . LYS A 1 80 ? -3.238 3.829 -11.176 1.00 93.25 80 LYS A C 1
ATOM 664 O O . LYS A 1 80 ? -3.536 4.963 -10.818 1.00 93.25 80 LYS A O 1
ATOM 669 N N . GLU A 1 81 ? -4.147 2.928 -11.526 1.00 94.31 81 GLU A N 1
ATOM 670 C CA . GLU A 1 81 ? -5.591 3.166 -11.426 1.00 94.31 81 GLU A CA 1
ATOM 671 C C . GLU A 1 81 ? -6.037 3.330 -9.975 1.00 94.31 81 GLU A C 1
ATOM 673 O O . GLU A 1 81 ? -6.751 4.279 -9.665 1.00 94.31 81 GLU A O 1
ATOM 678 N N . ILE A 1 82 ? -5.547 2.479 -9.068 1.00 93.06 82 ILE A N 1
ATOM 679 C CA . ILE A 1 82 ? -5.825 2.591 -7.631 1.00 93.06 82 ILE A CA 1
ATOM 680 C C . ILE A 1 82 ? -5.375 3.955 -7.100 1.00 93.06 82 ILE A C 1
ATOM 682 O O . ILE A 1 82 ? -6.150 4.622 -6.419 1.00 93.06 82 ILE A O 1
ATOM 686 N N . LEU A 1 83 ? -4.163 4.404 -7.444 1.00 90.69 83 LEU A N 1
ATOM 687 C CA . LEU A 1 83 ? -3.683 5.731 -7.045 1.00 90.69 83 LEU A CA 1
ATOM 688 C C . LEU A 1 83 ? -4.610 6.848 -7.540 1.00 90.69 83 LEU A C 1
ATOM 690 O O . LEU A 1 83 ? -4.940 7.740 -6.765 1.00 90.69 83 LEU A O 1
ATOM 694 N N . LYS A 1 84 ? -5.081 6.774 -8.793 1.00 88.44 84 LYS A N 1
ATOM 695 C CA . LYS A 1 84 ? -6.029 7.751 -9.355 1.00 88.44 84 LYS A CA 1
ATOM 696 C C . LYS A 1 84 ? -7.367 7.756 -8.616 1.00 88.44 84 LYS A C 1
ATOM 698 O O . LYS A 1 84 ? -7.866 8.830 -8.303 1.00 88.44 84 LYS A O 1
ATOM 703 N N . VAL A 1 85 ? -7.932 6.582 -8.321 1.00 87.25 85 VAL A N 1
ATOM 704 C CA . VAL A 1 85 ? -9.210 6.449 -7.593 1.00 87.25 85 VAL A CA 1
ATOM 705 C C . VAL A 1 85 ? -9.102 7.024 -6.184 1.00 87.25 85 VAL A C 1
ATOM 707 O O . VAL A 1 85 ? -10.005 7.714 -5.726 1.00 87.25 85 VAL A O 1
ATOM 710 N N . PHE A 1 86 ? -7.978 6.780 -5.513 1.00 82.88 86 PHE A N 1
ATOM 711 C CA . PHE A 1 86 ? -7.691 7.345 -4.197 1.00 82.88 86 PHE A CA 1
ATOM 712 C C . PHE A 1 86 ? -7.181 8.788 -4.267 1.00 82.88 86 PHE A C 1
ATOM 714 O O . PHE A 1 86 ? -6.833 9.335 -3.234 1.00 82.88 86 PHE A O 1
ATOM 721 N N . GLY A 1 87 ? -7.095 9.396 -5.454 1.00 78.25 87 GLY A N 1
ATOM 722 C CA . GLY A 1 87 ? -6.615 10.760 -5.668 1.00 78.25 87 GLY A CA 1
ATOM 723 C C . GLY A 1 87 ? -5.142 11.006 -5.319 1.00 78.25 87 GLY A C 1
ATOM 724 O O . GLY A 1 87 ? -4.729 12.162 -5.329 1.00 78.25 87 GLY A O 1
ATOM 725 N N . VAL A 1 88 ? -4.353 9.973 -4.995 1.00 67.94 88 VAL A N 1
ATOM 726 C CA . VAL A 1 88 ? -2.944 10.109 -4.594 1.00 67.94 88 VAL A CA 1
ATOM 727 C C . VAL A 1 88 ? -2.155 10.657 -5.781 1.00 67.94 88 VAL A C 1
ATOM 729 O O . VAL A 1 88 ? -1.850 9.936 -6.737 1.00 67.94 88 VAL A O 1
ATOM 732 N N . GLN A 1 89 ? -1.852 11.954 -5.742 1.00 59.72 89 GLN A N 1
ATOM 733 C CA . GLN A 1 89 ? -1.027 12.603 -6.749 1.00 59.72 89 GLN A CA 1
ATOM 734 C C . GLN A 1 89 ? 0.433 12.265 -6.451 1.00 59.72 89 GLN A C 1
ATOM 736 O O . GLN A 1 89 ? 0.989 12.725 -5.460 1.00 59.72 89 GLN A O 1
ATOM 741 N N . ASN A 1 90 ? 1.072 11.471 -7.314 1.00 51.66 90 ASN A N 1
ATOM 742 C CA . ASN A 1 90 ? 2.528 11.545 -7.403 1.00 51.66 90 ASN A CA 1
ATOM 743 C C . ASN A 1 90 ? 2.841 12.965 -7.871 1.00 51.66 90 ASN A C 1
ATOM 745 O O . ASN A 1 90 ? 2.402 13.353 -8.958 1.00 51.66 90 ASN A O 1
ATOM 749 N N . GLU A 1 91 ? 3.540 13.736 -7.042 1.00 44.53 91 GLU A N 1
ATOM 750 C CA . GLU A 1 91 ? 4.039 15.042 -7.447 1.00 44.53 91 GLU A CA 1
ATOM 751 C C . GLU A 1 91 ? 4.752 14.942 -8.802 1.00 44.53 91 GLU A C 1
ATOM 753 O O . GLU A 1 91 ? 5.391 13.943 -9.147 1.00 44.53 91 GLU A O 1
ATOM 758 N N . LYS A 1 92 ? 4.493 15.980 -9.593 1.00 37.44 92 LYS A N 1
ATOM 759 C CA . LYS A 1 92 ? 4.715 16.112 -11.029 1.00 37.44 92 LYS A CA 1
ATOM 760 C C . LYS A 1 92 ? 6.147 15.768 -11.465 1.00 37.44 92 LYS A C 1
ATOM 762 O O . LYS A 1 92 ? 7.095 16.109 -10.771 1.00 37.44 92 LYS A O 1
ATOM 767 N N . SER A 1 93 ? 6.198 15.154 -12.654 1.00 36.25 93 SER A N 1
ATOM 768 C CA . SER A 1 93 ? 7.225 15.183 -13.715 1.00 36.25 93 SER A CA 1
ATOM 769 C C . SER A 1 93 ? 8.685 15.428 -13.343 1.00 36.25 93 SER A C 1
ATOM 771 O O . SER A 1 93 ? 9.014 16.565 -12.950 1.00 36.25 93 SER A O 1
#

Organism: NCBI:txid1071052

Nearest PDB structures (foldseek):
  1x9n-assembly1_A  TM=6.051E-01  e=3.425E+00  Homo sapiens
  7kr4-assembly1_A  TM=5.340E-01  e=3.425E+00  Homo sapiens
  8vdn-assembly1_A  TM=5.259E-01  e=3.425E+00  Homo sapiens
  6vtm-assembly3_E  TM=4.645E-01  e=8.512E+00  Staphylococcus aureus subsp. aureus Mu50